Protein AF-A0A442FMI1-F1 (afdb_monomer)

Secondary structure (DSSP, 8-state):
------------TTT-HHHHHHHHHHHHHTT-HHHHHHHHHHHHHHHHT-SSHHHHHHHHHHHHHHHHHHHHHHHH-TTTT--TTSHHHHHHHHTT-S---HHHHHHHHHHSPPP---

Structure (mmCIF, N/CA/C/O backbone):
data_AF-A0A442FMI1-F1
#
_entry.id   AF-A0A442FMI1-F1
#
loop_
_atom_site.group_PDB
_atom_site.id
_atom_site.type_symbol
_atom_site.label_atom_id
_atom_site.label_alt_id
_atom_site.label_comp_id
_atom_site.label_asym_id
_atom_site.label_entity_id
_atom_site.label_seq_id
_atom_site.pdbx_PDB_ins_code
_atom_site.Cartn_x
_atom_site.Cartn_y
_atom_site.Cartn_z
_atom_site.occupancy
_atom_site.B_iso_or_equiv
_atom_site.auth_seq_id
_atom_site.auth_comp_id
_atom_site.auth_asym_id
_atom_site.auth_atom_id
_atom_site.pdbx_PDB_model_num
ATOM 1 N N . MET A 1 1 ? -14.555 -27.032 32.848 1.00 33.28 1 MET A N 1
ATOM 2 C CA . MET A 1 1 ? -13.707 -27.651 31.808 1.00 33.28 1 MET A CA 1
ATOM 3 C C . MET A 1 1 ? -13.656 -26.691 30.633 1.00 33.28 1 MET A C 1
ATOM 5 O O . MET A 1 1 ? -14.703 -26.287 30.153 1.00 33.28 1 MET A O 1
ATOM 9 N N . ASN A 1 2 ? -12.449 -26.236 30.293 1.00 38.62 2 ASN A N 1
ATOM 10 C CA . ASN A 1 2 ? -12.161 -25.236 29.264 1.00 38.62 2 ASN A CA 1
ATOM 11 C C . ASN A 1 2 ? -12.398 -25.833 27.872 1.00 38.62 2 ASN A C 1
ATOM 13 O O . ASN A 1 2 ? -11.581 -26.625 27.411 1.00 38.62 2 ASN A O 1
ATOM 17 N N . ALA A 1 3 ? -13.467 -25.425 27.193 1.00 38.72 3 ALA A N 1
ATOM 18 C CA . ALA A 1 3 ? -13.520 -25.507 25.741 1.00 38.72 3 ALA A CA 1
ATOM 19 C C . ALA A 1 3 ? -12.905 -24.209 25.204 1.00 38.72 3 ALA A C 1
ATOM 21 O O . ALA A 1 3 ? -13.593 -23.208 25.026 1.00 38.72 3 ALA A O 1
ATOM 22 N N . LYS A 1 4 ? -11.577 -24.207 25.027 1.00 42.88 4 LYS A N 1
ATOM 23 C CA . LYS A 1 4 ? -10.916 -23.238 24.151 1.00 42.88 4 LYS A CA 1
ATOM 24 C C . LYS A 1 4 ? -11.397 -23.567 22.742 1.00 42.88 4 LYS A C 1
ATOM 26 O O . LYS A 1 4 ? -10.899 -24.510 22.140 1.00 42.88 4 LYS A O 1
ATOM 31 N N . SER A 1 5 ? -12.430 -22.870 22.289 1.00 44.59 5 SER A N 1
ATOM 32 C CA . SER A 1 5 ? -12.909 -22.974 20.919 1.00 44.59 5 SER A CA 1
ATOM 33 C C . SER A 1 5 ? -11.842 -22.425 19.981 1.00 44.59 5 SER A C 1
ATOM 35 O O . SER A 1 5 ? -11.430 -21.269 20.076 1.00 44.59 5 SER A O 1
ATOM 37 N N . ASP A 1 6 ? -11.394 -23.337 19.136 1.00 41.03 6 ASP A N 1
ATOM 38 C CA . ASP A 1 6 ? -10.457 -23.205 18.044 1.00 41.03 6 ASP A CA 1
ATOM 39 C C . ASP A 1 6 ? -10.757 -22.039 17.089 1.00 41.03 6 ASP A C 1
ATOM 41 O O . ASP A 1 6 ? -11.888 -21.826 16.664 1.00 41.03 6 ASP A O 1
ATOM 45 N N . VAL A 1 7 ? -9.667 -21.365 16.703 1.00 41.56 7 VAL A N 1
ATOM 46 C CA . VAL A 1 7 ? -9.420 -20.770 15.382 1.00 41.56 7 VAL A CA 1
ATOM 47 C C . VAL A 1 7 ? -10.419 -19.698 14.913 1.00 41.56 7 VAL A C 1
ATOM 49 O O . VAL A 1 7 ? -11.338 -19.949 14.139 1.00 41.56 7 VAL A O 1
ATOM 52 N N . HIS A 1 8 ? -10.132 -18.440 15.255 1.00 38.03 8 HIS A N 1
ATOM 53 C CA . HIS A 1 8 ? -10.561 -17.311 14.429 1.00 38.03 8 HIS A CA 1
ATOM 54 C C . HIS A 1 8 ? -9.529 -17.093 13.314 1.00 38.03 8 HIS A C 1
ATOM 56 O O . HIS A 1 8 ? -8.606 -16.293 13.459 1.00 38.03 8 HIS A O 1
ATOM 62 N N . TRP A 1 9 ? -9.672 -17.807 12.192 1.00 39.84 9 TRP A N 1
ATOM 63 C CA . TRP A 1 9 ? -9.211 -17.239 10.922 1.00 39.84 9 TRP A CA 1
ATOM 64 C C . TRP A 1 9 ? -9.994 -15.938 10.727 1.00 39.84 9 TRP A C 1
ATOM 66 O O . TRP A 1 9 ? -11.213 -15.936 10.890 1.00 39.84 9 TRP A O 1
ATOM 76 N N . GLY A 1 10 ? -9.251 -14.845 10.534 1.00 47.28 10 GLY A N 1
ATOM 77 C CA . GLY A 1 10 ? -9.677 -13.466 10.765 1.00 47.28 10 GLY A CA 1
ATOM 78 C C . GLY A 1 10 ? -11.062 -13.117 10.230 1.00 47.28 10 GLY A C 1
ATOM 79 O O . GLY A 1 10 ? -11.485 -13.598 9.180 1.00 47.28 10 GLY A O 1
ATOM 80 N N . ARG A 1 11 ? -11.755 -12.246 10.971 1.00 48.50 11 ARG A N 1
ATOM 81 C CA . ARG A 1 11 ? -12.953 -11.558 10.482 1.00 48.50 11 ARG A CA 1
ATOM 82 C C . ARG A 1 11 ? -12.682 -11.005 9.087 1.00 48.50 11 ARG A C 1
ATOM 84 O O . ARG A 1 11 ? -11.566 -10.571 8.793 1.00 48.50 11 ARG A O 1
ATOM 91 N N . SER A 1 12 ? -13.693 -11.051 8.226 1.00 56.41 12 SER A N 1
ATOM 92 C CA . SER A 1 12 ? -13.532 -10.546 6.870 1.00 56.41 12 SER A CA 1
ATOM 93 C C . SER A 1 12 ? -13.160 -9.050 6.921 1.00 56.41 12 SER A C 1
ATOM 95 O O . SER A 1 12 ? -13.668 -8.321 7.778 1.00 56.41 12 SER A O 1
ATOM 97 N N . PRO A 1 13 ? -12.299 -8.554 6.013 1.00 56.69 13 PRO A N 1
ATOM 98 C CA . PRO A 1 13 ? -12.023 -7.117 5.884 1.00 56.69 13 PRO A CA 1
ATOM 99 C C . PRO A 1 13 ? -13.304 -6.277 5.696 1.00 56.69 13 PRO A C 1
ATOM 101 O O . PRO A 1 13 ? -13.351 -5.082 5.992 1.00 56.69 13 PRO A O 1
ATOM 104 N N . GLU A 1 14 ? -14.376 -6.909 5.221 1.00 60.81 14 GLU A N 1
ATOM 105 C CA . GLU A 1 14 ? -15.690 -6.298 5.035 1.00 60.81 14 GLU A CA 1
ATOM 106 C C . GLU A 1 14 ? -16.360 -5.929 6.370 1.00 60.81 14 GLU A C 1
ATOM 108 O O . GLU A 1 14 ? -17.148 -4.986 6.402 1.00 60.81 14 GLU A O 1
ATOM 113 N N . GLU A 1 15 ? -15.978 -6.574 7.476 1.00 68.50 15 GLU A N 1
ATOM 114 C CA . GLU A 1 15 ? -16.629 -6.435 8.787 1.00 68.50 15 GLU A CA 1
ATOM 115 C C . GLU A 1 15 ? -15.708 -5.903 9.898 1.00 68.50 15 GLU A C 1
ATOM 117 O O . GLU A 1 15 ? -16.197 -5.566 10.977 1.00 68.50 15 GLU A O 1
ATOM 122 N N . ASP A 1 16 ? -14.392 -5.818 9.667 1.00 85.38 16 ASP A N 1
ATOM 123 C CA . ASP A 1 16 ? -13.422 -5.427 10.698 1.00 85.38 16 ASP A CA 1
ATOM 124 C C . ASP A 1 16 ? -12.481 -4.300 10.236 1.00 85.38 16 ASP A C 1
ATOM 126 O O . ASP A 1 16 ? -11.591 -4.479 9.398 1.00 85.38 16 ASP A O 1
ATOM 130 N N . ASP A 1 17 ? -12.681 -3.114 10.815 1.00 88.12 17 ASP A N 1
ATOM 131 C CA . ASP A 1 17 ? -11.908 -1.907 10.511 1.00 88.12 17 ASP A CA 1
ATOM 132 C C . ASP A 1 17 ? -10.428 -2.026 10.906 1.00 88.12 17 ASP A C 1
ATOM 134 O O . ASP A 1 17 ? -9.557 -1.542 10.178 1.00 88.12 17 ASP A O 1
ATOM 138 N N . GLY A 1 18 ? -10.118 -2.732 11.997 1.00 88.00 18 GLY A N 1
ATOM 139 C CA . GLY A 1 18 ? -8.739 -2.977 12.426 1.00 88.00 18 GLY A CA 1
ATOM 140 C C . GLY A 1 18 ? -7.983 -3.894 11.461 1.00 88.00 18 GLY A C 1
ATOM 141 O O . GLY A 1 18 ? -6.797 -3.685 11.189 1.00 88.00 18 GLY A O 1
ATOM 142 N N . THR A 1 19 ? -8.681 -4.871 10.880 1.00 90.19 19 THR A N 1
ATOM 143 C CA . THR A 1 19 ? -8.125 -5.773 9.860 1.00 90.19 19 THR A CA 1
ATOM 144 C C . THR A 1 19 ? -7.811 -5.020 8.568 1.00 90.19 19 THR A C 1
ATOM 146 O O . THR A 1 19 ? -6.719 -5.183 8.016 1.00 90.19 19 THR A O 1
ATOM 149 N N . VAL A 1 20 ? -8.715 -4.147 8.108 1.00 91.50 20 VAL A N 1
ATOM 150 C CA . VAL A 1 20 ? -8.458 -3.304 6.925 1.00 91.50 20 VAL A CA 1
ATOM 151 C C . VAL A 1 20 ? -7.299 -2.345 7.166 1.00 91.50 20 VAL A C 1
ATOM 153 O O . VAL A 1 20 ? -6.401 -2.262 6.326 1.00 91.50 20 VAL A O 1
ATOM 156 N N . LEU A 1 21 ? -7.272 -1.659 8.312 1.00 94.19 21 LEU A N 1
ATOM 157 C CA . LEU A 1 21 ? -6.169 -0.762 8.652 1.00 94.19 21 LEU A CA 1
ATOM 158 C C . LEU A 1 21 ? -4.833 -1.517 8.693 1.00 94.19 21 LEU A C 1
ATOM 160 O O . LEU A 1 21 ? -3.841 -1.041 8.145 1.00 94.19 21 LEU A O 1
A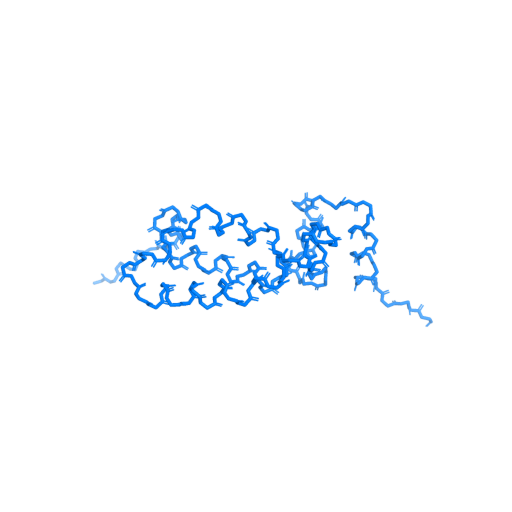TOM 164 N N . SER A 1 22 ? -4.806 -2.721 9.267 1.00 93.81 22 SER A N 1
ATOM 165 C CA . SER A 1 22 ? -3.601 -3.558 9.287 1.00 93.81 22 SER A CA 1
ATOM 166 C C . SER A 1 22 ? -3.129 -3.915 7.875 1.00 93.81 22 SER A C 1
ATOM 168 O O . SER A 1 22 ? -1.939 -3.815 7.580 1.00 93.81 22 SER A O 1
ATOM 170 N N . ALA A 1 23 ? -4.049 -4.267 6.971 1.00 91.88 23 ALA A N 1
ATOM 171 C CA . ALA A 1 23 ? -3.716 -4.541 5.573 1.00 91.88 23 ALA A CA 1
ATOM 172 C C . ALA A 1 23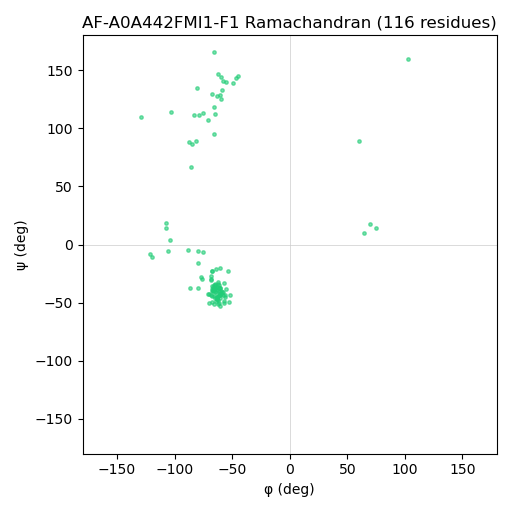 ? -3.154 -3.301 4.851 1.00 91.88 23 ALA A C 1
ATOM 174 O O . ALA A 1 23 ? -2.195 -3.417 4.083 1.00 91.88 23 ALA A O 1
ATOM 175 N N . MET A 1 24 ? -3.702 -2.113 5.127 1.00 95.25 24 MET A N 1
ATOM 176 C CA . MET A 1 24 ? -3.189 -0.844 4.603 1.00 95.25 24 MET A CA 1
ATOM 177 C C . MET A 1 24 ? -1.773 -0.540 5.107 1.00 95.25 24 MET A C 1
ATOM 179 O O . MET A 1 24 ? -0.887 -0.248 4.305 1.00 95.25 24 MET A O 1
ATOM 183 N N . LEU A 1 25 ? -1.529 -0.663 6.413 1.00 95.75 25 LEU A N 1
ATOM 184 C CA . LEU A 1 25 ? -0.198 -0.462 6.998 1.00 95.75 25 LEU A CA 1
ATOM 185 C C . LEU A 1 25 ? 0.820 -1.457 6.421 1.00 95.75 25 LEU A C 1
ATOM 187 O O . LEU A 1 25 ? 1.949 -1.087 6.108 1.00 95.75 25 LEU A O 1
ATOM 191 N N . TYR A 1 26 ? 0.398 -2.698 6.177 1.00 94.81 26 TYR A N 1
ATOM 192 C CA . TYR A 1 26 ? 1.243 -3.704 5.537 1.00 94.81 26 TYR A CA 1
ATOM 193 C C . TYR A 1 26 ? 1.548 -3.391 4.063 1.00 94.81 26 TYR A C 1
ATOM 195 O O . TYR A 1 26 ? 2.604 -3.752 3.539 1.00 94.81 26 TYR A O 1
ATOM 203 N N . ALA A 1 27 ? 0.636 -2.724 3.353 1.00 94.38 27 ALA A N 1
ATOM 204 C CA . ALA A 1 27 ? 0.908 -2.216 2.011 1.00 94.38 27 ALA A CA 1
ATOM 205 C C . ALA A 1 27 ? 1.905 -1.040 2.047 1.00 94.38 27 ALA A C 1
ATOM 207 O O . ALA A 1 27 ? 2.852 -1.034 1.257 1.00 94.38 27 ALA A O 1
ATOM 208 N N . GLU A 1 28 ? 1.752 -0.105 2.997 1.00 96.31 28 GLU A N 1
ATOM 209 C CA . GLU A 1 28 ? 2.698 1.003 3.232 1.00 96.31 28 GLU A CA 1
ATOM 210 C C . GLU A 1 28 ? 4.114 0.470 3.517 1.00 96.31 28 GLU A C 1
ATOM 212 O O . GLU A 1 28 ? 5.084 0.881 2.870 1.00 96.31 28 GLU A O 1
ATOM 217 N N . GLU A 1 29 ? 4.240 -0.506 4.423 1.00 96.12 29 GLU A N 1
ATOM 218 C CA . GLU A 1 29 ? 5.520 -1.113 4.806 1.00 96.12 29 GLU A CA 1
ATOM 219 C C . GLU A 1 29 ? 6.257 -1.716 3.604 1.00 96.12 29 GLU A C 1
ATOM 221 O O . GLU A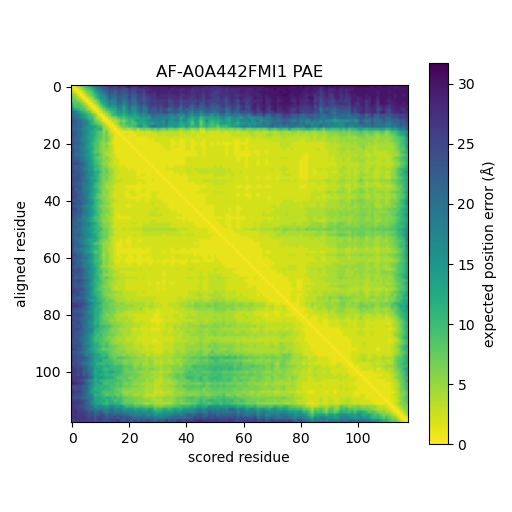 1 29 ? 7.469 -1.531 3.455 1.00 96.12 29 GLU A O 1
ATOM 226 N N . ARG A 1 30 ? 5.532 -2.381 2.703 1.00 94.69 30 ARG A N 1
ATOM 227 C CA . ARG A 1 30 ? 6.088 -3.017 1.497 1.00 94.69 30 ARG A CA 1
ATOM 228 C C . ARG A 1 30 ? 6.354 -2.040 0.352 1.00 94.69 30 ARG A C 1
ATOM 230 O O . ARG A 1 30 ? 6.922 -2.439 -0.667 1.00 94.69 30 ARG A O 1
ATOM 237 N N . GLY A 1 31 ? 5.968 -0.775 0.512 1.00 94.81 31 GLY A N 1
ATOM 238 C CA . GLY A 1 31 ? 6.023 0.232 -0.546 1.00 94.81 31 GLY A CA 1
ATOM 239 C C . GLY A 1 31 ? 5.015 -0.012 -1.671 1.00 94.81 31 GLY A C 1
ATOM 240 O O . GLY A 1 31 ? 5.174 0.540 -2.755 1.00 94.81 31 GLY A O 1
ATOM 241 N N . ASP A 1 32 ? 3.986 -0.831 -1.441 1.00 93.19 32 ASP A N 1
ATOM 242 C CA . ASP A 1 32 ? 2.955 -1.123 -2.439 1.00 93.19 32 ASP A CA 1
ATOM 243 C C . ASP A 1 32 ? 1.850 -0.058 -2.388 1.00 93.19 32 ASP A C 1
ATOM 245 O O . ASP A 1 32 ? 0.708 -0.300 -1.982 1.00 93.19 32 ASP A O 1
ATOM 249 N N . TYR A 1 33 ? 2.219 1.166 -2.770 1.00 94.56 33 TYR A N 1
ATOM 250 C CA . TYR A 1 33 ? 1.322 2.320 -2.730 1.00 94.56 33 TYR A CA 1
ATOM 251 C C . TYR A 1 33 ? 0.177 2.211 -3.742 1.00 94.56 33 TYR A C 1
ATOM 253 O O . TYR A 1 33 ? -0.905 2.749 -3.498 1.00 94.56 33 TYR A O 1
ATOM 261 N N . SER A 1 34 ? 0.349 1.420 -4.804 1.00 89.31 34 SER A N 1
ATOM 262 C CA . SER A 1 34 ? -0.740 1.069 -5.712 1.00 89.31 34 SER A CA 1
ATOM 263 C C . SER A 1 34 ? -1.837 0.276 -5.002 1.00 89.31 34 SER A C 1
ATOM 265 O O . SER A 1 34 ? -3.016 0.563 -5.216 1.00 89.31 34 SER A O 1
ATOM 267 N N . VAL A 1 35 ? -1.476 -0.724 -4.192 1.00 91.12 35 VAL A N 1
ATOM 268 C CA . VAL A 1 35 ? -2.450 -1.503 -3.412 1.00 91.12 35 VAL A CA 1
ATOM 269 C C . VAL A 1 35 ? -3.027 -0.663 -2.276 1.00 91.12 35 VAL A C 1
ATOM 271 O O . VAL A 1 35 ? -4.243 -0.662 -2.084 1.00 91.12 35 VAL A O 1
ATOM 274 N N . LEU A 1 36 ? -2.191 0.113 -1.576 1.00 95.88 36 LEU A N 1
ATOM 275 C CA . LEU A 1 36 ? -2.651 1.017 -0.518 1.00 95.88 36 LEU A CA 1
ATOM 276 C C . LEU A 1 36 ? -3.709 2.003 -1.031 1.00 95.88 36 LEU A C 1
ATOM 278 O O . LEU A 1 36 ? -4.744 2.185 -0.394 1.00 95.88 36 LEU A O 1
ATOM 282 N N . LYS A 1 37 ? -3.484 2.602 -2.206 1.00 95.00 37 LYS A N 1
ATOM 283 C CA . LYS A 1 37 ? -4.439 3.524 -2.831 1.00 95.00 37 LYS A CA 1
ATOM 284 C C . LYS A 1 37 ? -5.781 2.852 -3.134 1.00 95.00 37 LYS A C 1
ATOM 286 O O . LYS A 1 37 ? -6.817 3.486 -2.953 1.00 95.00 37 LYS A O 1
ATOM 291 N N . GLY A 1 38 ? -5.766 1.585 -3.558 1.00 92.62 38 GLY A N 1
ATOM 292 C CA . GLY A 1 38 ? -6.978 0.781 -3.746 1.00 92.62 38 GLY A CA 1
ATOM 293 C C . GLY A 1 38 ? -7.753 0.622 -2.439 1.00 92.62 38 GLY A C 1
ATOM 294 O O . GLY A 1 38 ? -8.903 1.041 -2.355 1.00 92.62 38 GLY A O 1
ATOM 295 N N . PHE A 1 39 ? -7.084 0.157 -1.380 1.00 94.56 39 PHE A N 1
ATOM 296 C CA . PHE A 1 39 ? -7.708 0.047 -0.059 1.00 94.56 39 PHE A CA 1
ATOM 297 C C . PHE A 1 39 ? -8.276 1.384 0.438 1.00 94.56 39 PHE A C 1
ATOM 299 O O . PHE A 1 39 ? -9.377 1.417 0.986 1.00 94.56 39 PHE A O 1
ATOM 306 N N . MET A 1 40 ? -7.548 2.493 0.269 1.00 95.75 40 MET A N 1
ATOM 307 C CA . MET A 1 40 ? -8.022 3.817 0.692 1.00 95.75 40 MET A CA 1
ATOM 308 C C . MET A 1 40 ? -9.252 4.273 -0.096 1.00 95.75 40 MET A C 1
ATOM 310 O O . MET A 1 40 ? -10.155 4.879 0.478 1.00 95.75 40 MET A O 1
ATOM 314 N N . SER A 1 41 ? -9.311 3.962 -1.392 1.00 95.38 41 SER A N 1
ATOM 315 C CA . SER A 1 41 ? -10.487 4.227 -2.224 1.00 95.38 41 SER A CA 1
ATOM 316 C C . SER A 1 41 ? -11.701 3.433 -1.743 1.00 95.38 41 SER A C 1
ATOM 318 O O . SER A 1 41 ? -12.786 3.995 -1.604 1.00 95.38 41 SER A O 1
ATOM 320 N N . ASP A 1 42 ? -11.508 2.149 -1.446 1.00 94.19 42 ASP A N 1
ATOM 321 C CA . ASP A 1 42 ? -12.607 1.229 -1.148 1.00 94.19 42 ASP A CA 1
ATOM 322 C C . ASP A 1 42 ? -13.127 1.380 0.291 1.00 94.19 42 ASP A C 1
ATOM 324 O O . ASP A 1 42 ? -14.333 1.322 0.534 1.00 94.19 42 ASP A O 1
ATOM 328 N N . PHE A 1 43 ? -12.233 1.625 1.255 1.00 94.75 43 PHE A N 1
ATOM 329 C CA . PHE A 1 43 ? -12.563 1.599 2.686 1.00 94.75 43 PHE A CA 1
ATOM 330 C C . PHE A 1 43 ? -12.292 2.912 3.423 1.00 94.75 43 PHE A C 1
ATOM 332 O O . PHE A 1 43 ? -12.707 3.064 4.572 1.00 94.75 43 PHE A O 1
ATOM 339 N N . GLY A 1 44 ? -11.639 3.896 2.801 1.00 94.19 44 GLY A N 1
ATOM 340 C CA . GLY A 1 44 ? -11.177 5.097 3.503 1.00 94.19 44 GLY A CA 1
ATOM 341 C C . GLY A 1 44 ? -12.295 5.932 4.128 1.00 94.19 44 GLY A C 1
ATOM 342 O O . GLY A 1 44 ? -12.147 6.472 5.224 1.00 94.19 44 GLY A O 1
ATOM 343 N N . SER A 1 45 ? -13.463 6.004 3.478 1.00 95.19 45 SER A N 1
ATOM 344 C CA . SER A 1 45 ? -14.637 6.666 4.070 1.00 95.19 45 SER A CA 1
ATOM 345 C C . SER A 1 45 ? -15.158 5.940 5.313 1.00 95.19 45 SER A C 1
ATOM 347 O O . SER A 1 45 ? -15.639 6.595 6.237 1.00 95.19 45 SER A O 1
ATOM 349 N N . ARG A 1 46 ? -15.069 4.605 5.342 1.00 94.25 46 ARG A N 1
ATOM 350 C CA . ARG A 1 46 ? -15.481 3.785 6.486 1.00 94.25 46 ARG A CA 1
ATOM 351 C C . ARG A 1 46 ? -14.521 3.997 7.653 1.00 94.25 46 ARG A C 1
ATOM 353 O O . ARG A 1 46 ? -14.966 4.379 8.727 1.00 94.25 46 ARG A O 1
ATOM 360 N N . LEU A 1 47 ? -13.214 3.888 7.406 1.00 94.56 47 LEU A N 1
ATOM 361 C CA . LEU A 1 47 ? -12.186 4.033 8.442 1.00 94.56 47 LEU A CA 1
ATOM 362 C C . LEU A 1 47 ? -12.144 5.434 9.065 1.00 94.56 47 LEU A C 1
ATOM 364 O O . LEU A 1 47 ? -12.009 5.545 10.281 1.00 94.56 47 LEU A O 1
ATOM 368 N N . ARG A 1 48 ? -12.350 6.503 8.279 1.00 95.94 48 ARG A N 1
ATOM 369 C CA . ARG A 1 48 ? -12.482 7.873 8.824 1.00 95.94 48 ARG A CA 1
ATOM 370 C C . ARG A 1 48 ? -13.605 8.019 9.845 1.00 95.94 48 ARG A C 1
ATOM 372 O O . ARG A 1 48 ? -13.494 8.839 10.749 1.00 95.94 48 ARG A O 1
ATOM 379 N N . ASN A 1 49 ? -14.682 7.260 9.669 1.00 94.56 49 ASN A N 1
ATOM 380 C CA . ASN A 1 49 ? -15.874 7.312 10.511 1.00 94.56 49 ASN A CA 1
ATOM 381 C C . ASN A 1 49 ? -15.993 6.080 11.424 1.00 94.56 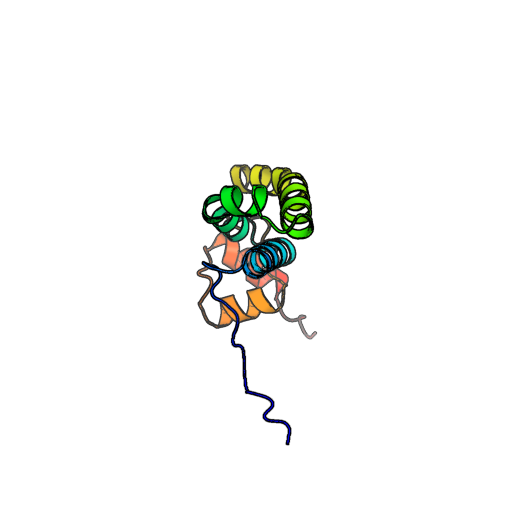49 ASN A C 1
ATOM 383 O O . ASN A 1 49 ? -17.085 5.792 11.917 1.00 94.56 49 ASN A O 1
ATOM 387 N N . SER A 1 50 ? -14.893 5.349 11.633 1.00 92.31 50 SER A N 1
ATOM 388 C CA . SER A 1 50 ? -14.852 4.188 12.521 1.00 92.31 50 SER A CA 1
ATOM 389 C C . SER A 1 50 ? -15.331 4.565 13.927 1.00 92.31 50 SER A C 1
ATOM 391 O O . SER A 1 50 ? -15.000 5.631 14.455 1.00 92.31 50 SER A O 1
ATOM 393 N N . GLN A 1 51 ? -16.105 3.674 14.555 1.00 92.44 51 GLN A N 1
ATOM 394 C CA . GLN A 1 51 ? -16.496 3.826 15.963 1.00 92.44 51 GLN A CA 1
ATOM 395 C C . GLN A 1 51 ? -15.297 3.663 16.903 1.00 92.44 51 GLN A C 1
ATOM 397 O O . GLN A 1 51 ? -15.276 4.235 17.996 1.00 92.44 51 GLN A O 1
ATOM 402 N N . ASP A 1 52 ? -14.291 2.909 16.461 1.00 91.31 52 ASP A N 1
ATOM 403 C CA . ASP A 1 52 ? -12.995 2.844 17.109 1.00 91.31 52 ASP A CA 1
ATOM 404 C C . ASP A 1 52 ? -12.166 4.080 16.730 1.00 91.31 52 ASP A C 1
ATOM 406 O O . ASP A 1 52 ? -11.747 4.257 15.578 1.00 91.31 52 ASP A O 1
ATOM 410 N N . LYS A 1 53 ? -11.939 4.944 17.726 1.00 92.50 53 LYS A N 1
ATOM 411 C CA . LYS A 1 53 ? -11.202 6.203 17.572 1.00 92.50 53 LYS A CA 1
ATOM 412 C C . LYS A 1 53 ? -9.719 5.993 17.290 1.00 92.50 53 LYS A C 1
ATOM 414 O O . LYS A 1 53 ? -9.119 6.852 16.640 1.00 92.50 53 LYS A O 1
ATOM 419 N N . GLU A 1 54 ? -9.125 4.903 17.770 1.00 92.75 54 GLU A N 1
ATOM 420 C CA . GLU A 1 54 ? -7.714 4.603 17.510 1.00 92.75 54 GLU A CA 1
ATOM 421 C C . GLU A 1 54 ? -7.529 4.273 16.030 1.00 92.75 54 GLU A C 1
ATOM 423 O O . GLU A 1 54 ? -6.642 4.827 15.379 1.00 92.75 54 GLU A O 1
ATOM 428 N N . VAL A 1 55 ? -8.446 3.480 15.469 1.00 93.44 55 VAL A N 1
ATOM 429 C CA . VAL A 1 55 ? -8.457 3.154 14.037 1.00 93.44 55 VAL A CA 1
ATOM 430 C C . VAL A 1 55 ? -8.644 4.403 13.177 1.00 93.44 55 VAL A C 1
ATOM 432 O O . VAL A 1 55 ? -7.874 4.618 12.239 1.00 93.44 55 VAL A O 1
ATOM 435 N N . ALA A 1 56 ? -9.619 5.259 13.503 1.00 94.12 56 ALA A N 1
ATOM 436 C CA . ALA A 1 56 ? -9.854 6.491 12.746 1.00 94.12 56 ALA A CA 1
ATOM 437 C C . ALA A 1 56 ? -8.636 7.434 12.778 1.00 94.12 56 ALA A C 1
ATOM 439 O O . ALA A 1 56 ? -8.272 8.020 11.755 1.00 94.12 56 ALA A O 1
ATOM 440 N N . THR A 1 57 ? -7.976 7.543 13.936 1.00 96.56 57 THR A N 1
ATOM 441 C CA . THR A 1 57 ? -6.768 8.366 14.108 1.00 96.56 57 THR A CA 1
ATOM 442 C C . THR A 1 57 ? -5.607 7.813 13.287 1.00 96.56 57 THR A C 1
ATOM 444 O O . THR A 1 57 ? -5.021 8.540 12.485 1.00 96.56 57 THR A O 1
ATOM 447 N N . ALA A 1 58 ? -5.314 6.518 13.422 1.00 95.88 58 ALA A N 1
ATOM 448 C CA . ALA A 1 58 ? -4.230 5.865 12.697 1.00 95.88 58 ALA A CA 1
ATOM 449 C C . ALA A 1 58 ? -4.438 5.910 11.174 1.00 95.88 58 ALA A C 1
ATOM 451 O O . ALA A 1 58 ? -3.480 6.122 10.427 1.00 95.88 58 ALA A O 1
ATOM 452 N N . TYR A 1 59 ? -5.685 5.774 10.707 1.00 97.69 59 TYR A N 1
ATOM 453 C CA . TYR A 1 59 ? -6.019 5.966 9.298 1.00 97.69 59 TYR A CA 1
ATOM 454 C C . TYR A 1 59 ? -5.741 7.405 8.839 1.00 97.69 59 TYR A C 1
ATOM 456 O O . TYR A 1 59 ? -5.085 7.601 7.818 1.00 97.69 59 TYR A O 1
ATOM 464 N N . GLY A 1 60 ? -6.169 8.416 9.603 1.00 97.50 60 GLY A N 1
ATOM 465 C CA . GLY A 1 60 ? -5.906 9.820 9.269 1.00 97.50 60 GLY A CA 1
ATOM 466 C C . GLY A 1 60 ? -4.411 10.147 9.172 1.00 97.50 60 GLY A C 1
ATOM 467 O O . GLY A 1 60 ? -3.981 10.833 8.245 1.00 97.50 60 GLY A O 1
ATOM 468 N N . GLU A 1 61 ? -3.592 9.611 10.079 1.00 97.62 61 GLU A N 1
ATOM 469 C CA . GLU A 1 61 ? -2.134 9.759 10.002 1.00 97.62 61 GLU A CA 1
ATOM 470 C C . GLU A 1 61 ? -1.541 9.066 8.771 1.00 97.62 61 GLU A C 1
ATOM 472 O O . GLU A 1 61 ? -0.648 9.616 8.120 1.00 97.62 61 GLU A O 1
ATOM 477 N N . LEU A 1 62 ? -2.040 7.873 8.438 1.00 97.50 62 LEU A N 1
ATOM 478 C CA . LEU A 1 62 ? -1.627 7.135 7.251 1.00 97.50 62 LEU A CA 1
ATOM 479 C C . LEU A 1 62 ? -1.922 7.926 5.968 1.00 97.50 62 LEU A C 1
ATOM 481 O O . LEU A 1 62 ? -1.037 8.024 5.120 1.00 97.50 62 LEU A O 1
ATOM 485 N N . GLU A 1 63 ? -3.098 8.557 5.851 1.00 97.31 63 GLU A N 1
ATOM 486 C CA . GLU A 1 63 ? -3.435 9.411 4.698 1.00 97.31 63 GLU A CA 1
ATOM 487 C C . GLU A 1 63 ? -2.435 10.558 4.512 1.00 97.31 63 GLU A C 1
ATOM 489 O O . GLU A 1 63 ? -1.994 10.838 3.394 1.00 97.31 63 GLU A O 1
ATOM 494 N N . VAL A 1 64 ? -2.044 11.210 5.610 1.00 97.19 64 VAL A N 1
ATOM 495 C CA . VAL A 1 64 ? -1.078 12.316 5.571 1.00 97.19 64 VAL A CA 1
ATOM 496 C C . VAL A 1 64 ? 0.301 11.825 5.132 1.00 97.19 64 VAL A C 1
ATOM 498 O O . VAL A 1 64 ? 0.945 12.466 4.295 1.00 97.19 64 VAL A O 1
ATOM 501 N N . ARG A 1 65 ? 0.770 10.692 5.669 1.00 95.75 65 ARG A N 1
ATOM 502 C CA . ARG A 1 65 ? 2.091 10.142 5.320 1.00 95.75 65 ARG A CA 1
ATOM 503 C C . ARG A 1 65 ? 2.153 9.645 3.877 1.00 95.75 65 ARG A C 1
ATOM 505 O O . ARG A 1 65 ? 3.157 9.881 3.203 1.00 95.75 65 ARG A O 1
ATOM 512 N N . SER A 1 66 ? 1.097 8.996 3.388 1.00 96.50 66 SER A N 1
ATOM 513 C CA . SER A 1 66 ? 1.086 8.373 2.062 1.00 96.50 66 SER A CA 1
ATOM 514 C C . SER A 1 66 ? 0.851 9.360 0.914 1.00 96.50 66 SER A C 1
ATOM 516 O O . SER A 1 66 ? 1.146 9.026 -0.235 1.00 96.50 66 SER A O 1
ATOM 518 N N . ALA A 1 67 ? 0.370 10.578 1.191 1.00 95.50 67 ALA A N 1
ATOM 519 C CA . ALA A 1 67 ? 0.037 11.576 0.171 1.00 95.50 67 ALA A CA 1
ATOM 520 C C . ALA A 1 67 ? 1.191 11.849 -0.813 1.00 95.50 67 ALA A C 1
ATOM 522 O O . ALA A 1 67 ? 1.014 11.747 -2.029 1.00 95.50 67 ALA A O 1
ATOM 523 N N . LYS A 1 68 ? 2.403 12.104 -0.299 1.00 94.88 68 LYS A N 1
ATOM 524 C CA . LYS A 1 68 ? 3.589 12.355 -1.142 1.00 94.88 68 LYS A CA 1
ATOM 525 C C . LYS A 1 68 ? 3.985 11.138 -1.977 1.00 94.88 68 LYS A C 1
ATOM 527 O O . LYS A 1 68 ? 4.454 11.289 -3.103 1.00 94.88 68 LYS A O 1
ATOM 532 N N . SER A 1 69 ? 3.790 9.935 -1.443 1.00 95.62 69 SER A N 1
ATOM 533 C CA . SER A 1 69 ? 4.069 8.691 -2.161 1.00 95.62 69 SER A CA 1
ATOM 534 C C . SER A 1 69 ? 3.108 8.499 -3.335 1.00 95.62 69 SER A C 1
ATOM 536 O O . SER A 1 69 ? 3.534 8.100 -4.416 1.00 95.62 69 SER A O 1
ATOM 538 N N . PHE A 1 70 ? 1.831 8.857 -3.172 1.00 95.12 70 PHE A N 1
ATOM 539 C CA . PHE A 1 70 ? 0.862 8.815 -4.269 1.00 95.12 70 PHE A CA 1
ATOM 540 C C . PHE A 1 70 ? 1.165 9.835 -5.368 1.00 95.12 70 PHE A C 1
ATOM 542 O O . PHE A 1 70 ? 1.035 9.509 -6.548 1.00 95.12 70 PHE A O 1
ATOM 549 N N . GLU A 1 71 ? 1.586 11.049 -5.006 1.00 94.81 71 GLU A N 1
ATOM 550 C CA . GLU A 1 71 ? 2.049 12.051 -5.976 1.00 94.81 71 GLU A CA 1
ATOM 551 C C . GLU A 1 71 ? 3.267 11.549 -6.759 1.00 94.81 71 GLU A C 1
ATOM 553 O O . GLU A 1 71 ? 3.342 11.709 -7.981 1.00 94.81 71 GLU A O 1
ATOM 558 N N . TYR A 1 72 ? 4.205 10.897 -6.067 1.00 94.62 72 TYR A N 1
ATOM 559 C CA . TYR A 1 72 ? 5.378 10.306 -6.695 1.00 94.62 72 TYR A CA 1
ATOM 560 C C . TYR A 1 72 ? 4.992 9.204 -7.689 1.00 94.62 72 TYR A C 1
ATOM 562 O O . TYR A 1 72 ? 5.404 9.270 -8.847 1.00 94.62 72 TYR A O 1
ATOM 570 N N . GLU A 1 73 ? 4.161 8.235 -7.290 1.00 92.44 73 GLU A N 1
ATOM 571 C CA . GLU A 1 73 ? 3.715 7.170 -8.202 1.00 92.44 73 GLU A CA 1
ATOM 572 C C . GLU A 1 73 ? 2.908 7.712 -9.388 1.00 92.44 73 GLU A C 1
ATOM 574 O O . GLU A 1 73 ? 3.039 7.208 -10.502 1.00 92.44 73 GLU A O 1
ATOM 579 N N . ALA A 1 74 ? 2.119 8.774 -9.201 1.00 91.00 74 ALA A N 1
ATOM 580 C CA . ALA A 1 74 ? 1.401 9.411 -10.306 1.00 91.00 74 ALA A CA 1
ATOM 581 C C . ALA A 1 74 ? 2.354 9.992 -11.368 1.00 91.00 74 ALA A C 1
ATOM 583 O O . ALA A 1 74 ? 2.024 9.995 -12.553 1.00 91.00 74 ALA A O 1
ATOM 584 N N . LYS A 1 75 ? 3.537 10.462 -10.955 1.00 93.50 75 LYS A N 1
ATOM 585 C CA . LYS A 1 75 ? 4.557 11.029 -11.847 1.00 93.50 75 LYS A CA 1
ATOM 586 C C . LYS A 1 75 ? 5.497 9.977 -12.442 1.00 93.50 75 LYS A C 1
ATOM 588 O O . LYS A 1 75 ? 5.924 10.125 -13.584 1.00 93.50 75 LYS A O 1
ATOM 593 N N . HIS A 1 76 ? 5.859 8.966 -11.659 1.00 88.56 76 HIS A N 1
ATOM 594 C CA . HIS A 1 76 ? 6.916 8.005 -11.992 1.00 88.56 76 HIS A CA 1
ATOM 595 C C . HIS A 1 76 ? 6.395 6.627 -12.407 1.00 88.56 76 HIS A C 1
ATOM 597 O O . HIS A 1 76 ? 7.181 5.789 -12.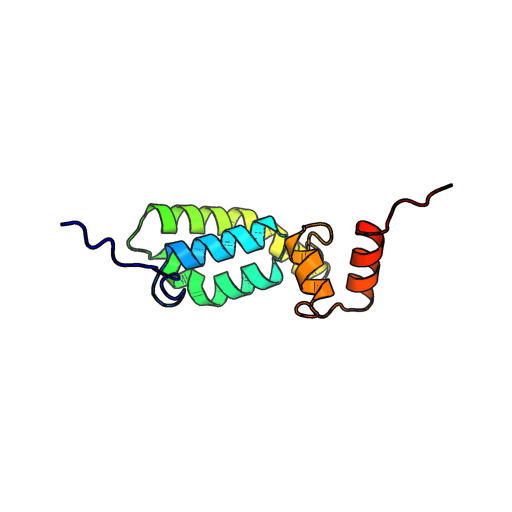837 1.00 88.56 76 HIS A O 1
ATOM 603 N N . GLY A 1 77 ? 5.085 6.406 -12.318 1.00 85.75 77 GLY A N 1
ATOM 604 C CA . GLY A 1 77 ? 4.444 5.148 -12.661 1.00 85.75 77 GLY A CA 1
ATOM 605 C C . GLY A 1 77 ? 4.069 4.317 -11.437 1.00 85.75 77 GLY A C 1
ATOM 606 O O . GLY A 1 77 ? 4.586 4.483 -10.326 1.00 85.75 77 GLY A O 1
ATOM 607 N N . ARG A 1 78 ? 3.131 3.400 -11.674 1.00 84.19 78 ARG A N 1
ATOM 608 C CA . ARG A 1 78 ? 2.657 2.412 -10.703 1.00 84.19 78 ARG A CA 1
ATOM 609 C C . ARG A 1 78 ? 3.828 1.551 -10.217 1.00 84.19 78 ARG A C 1
ATOM 611 O O . ARG A 1 78 ? 4.658 1.173 -11.032 1.00 84.19 78 ARG A O 1
ATOM 618 N N . HIS A 1 79 ? 3.865 1.223 -8.924 1.00 85.94 79 HIS A N 1
ATOM 619 C CA . HIS A 1 79 ? 4.915 0.406 -8.296 1.00 85.94 79 HIS A CA 1
ATOM 620 C C . HIS A 1 79 ? 6.318 1.034 -8.30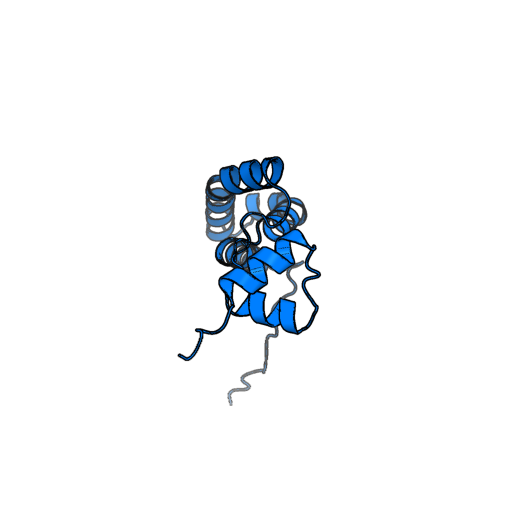6 1.00 85.94 79 HIS A C 1
ATOM 622 O O . HIS A 1 79 ? 7.280 0.393 -7.884 1.00 85.94 79 HIS A O 1
ATOM 628 N N . SER A 1 80 ? 6.451 2.312 -8.679 1.00 87.62 80 SER A N 1
ATOM 629 C CA . SER A 1 80 ? 7.737 3.028 -8.642 1.00 87.62 80 SER A CA 1
ATOM 630 C C . SER A 1 80 ? 8.345 3.124 -7.234 1.00 87.62 80 SER A C 1
ATOM 632 O O . SER A 1 80 ? 9.556 3.305 -7.101 1.00 87.62 80 SER A O 1
ATOM 634 N N . LEU A 1 81 ? 7.533 2.953 -6.183 1.00 93.00 81 LEU A N 1
ATOM 635 C CA . LEU A 1 81 ? 7.974 2.905 -4.783 1.00 93.00 81 LEU A CA 1
ATOM 636 C C . LEU A 1 81 ? 7.999 1.493 -4.175 1.00 93.00 81 LEU A C 1
ATOM 638 O O . LEU A 1 81 ? 8.314 1.345 -2.990 1.00 93.00 81 LEU A O 1
ATOM 642 N N . MET A 1 82 ? 7.712 0.459 -4.969 1.00 93.00 82 MET A N 1
ATOM 643 C CA . MET A 1 82 ? 7.686 -0.926 -4.506 1.00 93.00 82 MET A CA 1
ATOM 644 C C . MET A 1 82 ? 9.057 -1.343 -3.968 1.00 93.00 82 MET A C 1
ATOM 646 O O . MET A 1 82 ? 10.092 -1.199 -4.629 1.00 93.00 82 MET A O 1
ATOM 650 N N . LYS A 1 83 ? 9.084 -1.903 -2.755 1.00 94.50 83 LYS A N 1
ATOM 651 C CA . LYS A 1 83 ? 10.312 -2.461 -2.178 1.00 94.50 83 LYS A CA 1
ATOM 652 C C . LYS A 1 83 ? 10.524 -3.859 -2.743 1.00 94.50 83 LYS A C 1
ATOM 654 O O . LYS A 1 83 ? 10.026 -4.845 -2.199 1.00 94.50 83 LYS A O 1
ATOM 659 N N . TRP A 1 84 ? 11.218 -3.940 -3.874 1.00 92.31 84 TRP A N 1
ATOM 660 C CA . TRP A 1 84 ? 11.436 -5.205 -4.583 1.00 92.31 84 TRP A CA 1
ATOM 661 C C . TRP A 1 84 ? 12.262 -6.237 -3.810 1.00 92.31 84 TRP A C 1
ATOM 663 O O . TRP A 1 84 ? 12.181 -7.422 -4.107 1.00 92.31 84 TRP A O 1
ATOM 673 N N . ASP A 1 85 ? 13.032 -5.793 -2.827 1.00 92.25 85 ASP A N 1
ATOM 674 C CA . ASP A 1 85 ? 13.841 -6.592 -1.906 1.00 92.25 85 ASP A CA 1
ATOM 675 C C . ASP A 1 85 ? 13.077 -7.034 -0.643 1.00 92.25 85 ASP A C 1
ATOM 677 O O . ASP A 1 85 ? 13.595 -7.801 0.166 1.00 92.25 85 ASP A O 1
ATOM 681 N N . HIS A 1 86 ? 11.826 -6.593 -0.462 1.00 94.31 86 HIS A N 1
ATOM 682 C CA . HIS A 1 86 ? 11.014 -7.027 0.671 1.00 94.31 86 HIS A CA 1
ATOM 683 C C . HIS A 1 86 ? 10.672 -8.528 0.552 1.00 94.31 86 HIS A C 1
ATOM 685 O O . HIS A 1 86 ? 10.109 -8.922 -0.477 1.00 94.31 86 HIS A O 1
ATOM 691 N N . PRO A 1 87 ? 10.892 -9.365 1.591 1.00 92.75 87 PRO A N 1
ATOM 692 C CA . PRO A 1 87 ? 10.756 -10.824 1.494 1.00 92.75 87 PRO A CA 1
ATOM 693 C C . PRO A 1 87 ? 9.417 -11.297 0.915 1.00 92.75 87 PRO A C 1
ATOM 695 O O . PRO A 1 87 ? 9.378 -12.146 0.032 1.00 92.75 87 PRO A O 1
ATOM 698 N N . VAL A 1 88 ? 8.307 -10.697 1.350 1.00 91.56 88 VAL A N 1
ATOM 699 C CA . VAL A 1 88 ? 6.971 -11.052 0.841 1.00 91.56 88 VAL A CA 1
ATOM 700 C C . VAL A 1 88 ? 6.784 -10.690 -0.633 1.00 91.56 88 VAL A C 1
ATOM 702 O O . VAL A 1 88 ? 6.207 -11.476 -1.376 1.00 91.56 88 VAL A O 1
ATOM 705 N N . ASN A 1 89 ? 7.297 -9.541 -1.083 1.00 93.06 89 ASN A N 1
ATOM 706 C CA . ASN A 1 89 ? 7.193 -9.153 -2.490 1.00 93.06 89 ASN A CA 1
ATOM 707 C C . ASN A 1 89 ? 8.020 -10.103 -3.365 1.00 93.06 89 ASN A C 1
ATOM 709 O O . ASN A 1 89 ? 7.553 -10.518 -4.423 1.00 93.06 89 ASN A O 1
ATOM 713 N N . VAL A 1 90 ? 9.204 -10.508 -2.890 1.00 93.19 90 VAL A N 1
ATOM 714 C CA . VAL A 1 90 ? 10.039 -11.528 -3.539 1.00 93.19 90 VAL A CA 1
ATOM 715 C C . VAL A 1 90 ? 9.283 -12.841 -3.698 1.00 93.19 90 VAL A C 1
ATOM 717 O O . VAL A 1 90 ? 9.217 -13.376 -4.806 1.00 93.19 90 VAL A O 1
ATOM 720 N N . GLU A 1 91 ? 8.673 -13.346 -2.628 1.00 93.31 91 GLU A N 1
ATOM 721 C CA . GLU A 1 91 ? 7.903 -14.590 -2.688 1.00 93.31 91 GLU A CA 1
ATOM 722 C C . GLU A 1 91 ? 6.675 -14.468 -3.600 1.00 93.31 91 GLU A C 1
ATOM 724 O O . GLU A 1 91 ? 6.418 -15.356 -4.409 1.00 93.31 91 GLU A O 1
ATOM 729 N N . TRP A 1 92 ? 5.951 -13.349 -3.568 1.00 91.44 92 TRP A N 1
ATOM 730 C CA . TRP A 1 92 ? 4.794 -13.142 -4.447 1.00 91.44 92 TRP A CA 1
ATOM 731 C C . TRP A 1 92 ? 5.175 -13.045 -5.925 1.00 91.44 92 TRP A C 1
ATOM 733 O O . TRP A 1 92 ? 4.443 -13.553 -6.776 1.00 91.44 92 TRP A O 1
ATOM 743 N N . VAL A 1 93 ? 6.320 -12.437 -6.244 1.00 90.81 93 VAL A N 1
ATOM 744 C CA . VAL A 1 93 ? 6.866 -12.440 -7.607 1.00 90.81 93 VAL A CA 1
ATOM 745 C C . VAL A 1 93 ? 7.245 -13.860 -8.029 1.00 90.81 93 VAL A C 1
ATOM 747 O O . VAL A 1 93 ? 6.862 -14.284 -9.119 1.00 90.81 93 VAL A O 1
ATOM 750 N N . LYS A 1 94 ? 7.938 -14.627 -7.172 1.00 90.69 94 LYS A N 1
ATOM 751 C CA . LYS A 1 94 ? 8.304 -16.030 -7.457 1.00 90.69 94 LYS A CA 1
ATOM 752 C C . LYS A 1 94 ? 7.081 -16.919 -7.689 1.00 90.69 94 LYS A C 1
ATOM 754 O O . LYS A 1 94 ? 7.101 -17.755 -8.587 1.00 90.69 94 LYS A O 1
ATOM 759 N N . LEU A 1 95 ? 6.020 -16.718 -6.908 1.00 92.62 95 LEU A N 1
ATOM 760 C CA . LEU A 1 95 ? 4.740 -17.421 -7.050 1.00 92.62 95 LEU A CA 1
ATOM 761 C C . LEU A 1 95 ? 3.901 -16.916 -8.240 1.00 92.62 95 LEU A C 1
ATOM 763 O O . LEU A 1 95 ? 2.860 -17.495 -8.539 1.00 92.62 95 LEU A O 1
ATOM 767 N N . GLY A 1 96 ? 4.324 -15.844 -8.919 1.00 89.06 96 GLY A N 1
ATOM 768 C CA . GLY A 1 96 ? 3.619 -15.268 -10.068 1.00 89.06 96 GLY A CA 1
ATOM 769 C C . GLY A 1 96 ? 2.361 -14.466 -9.715 1.00 89.06 96 GLY A C 1
ATOM 770 O O . GLY A 1 96 ? 1.561 -14.168 -10.604 1.00 89.06 96 GLY A O 1
ATOM 771 N N . LEU A 1 97 ? 2.177 -14.106 -8.441 1.00 86.38 97 LEU A N 1
ATOM 772 C CA . LEU A 1 97 ? 1.035 -13.320 -7.957 1.00 86.38 97 LEU A CA 1
ATOM 773 C C . LEU A 1 97 ? 1.175 -11.828 -8.283 1.00 86.38 97 LEU A C 1
ATOM 775 O O . LEU A 1 97 ? 0.174 -11.144 -8.485 1.00 86.38 97 LEU A O 1
ATOM 779 N N . ILE A 1 98 ? 2.412 -11.335 -8.391 1.00 84.56 98 ILE A N 1
ATOM 780 C CA . ILE A 1 98 ? 2.710 -10.006 -8.933 1.00 84.56 98 ILE A CA 1
ATOM 781 C C . ILE A 1 98 ? 3.246 -10.185 -10.353 1.00 84.56 98 ILE A C 1
ATOM 783 O O . ILE A 1 98 ? 4.328 -10.735 -10.565 1.00 84.56 98 ILE A O 1
ATOM 787 N N . LYS A 1 99 ? 2.492 -9.699 -11.342 1.00 84.50 99 LYS A N 1
ATOM 788 C CA . LYS A 1 99 ? 2.940 -9.664 -12.738 1.00 84.50 99 LYS A CA 1
ATOM 789 C C . LYS A 1 99 ? 3.792 -8.422 -12.964 1.00 84.50 99 LYS A C 1
ATOM 791 O O . LYS A 1 99 ? 3.275 -7.312 -12.943 1.00 84.50 99 LYS A O 1
ATOM 796 N N . LEU A 1 100 ? 5.085 -8.630 -13.192 1.00 86.75 100 LEU A N 1
ATOM 797 C CA . LEU A 1 100 ? 6.032 -7.547 -13.444 1.00 86.75 100 LEU A CA 1
ATOM 798 C C . LEU A 1 100 ? 5.957 -7.071 -14.893 1.00 86.75 100 LEU A C 1
ATOM 800 O O . LEU A 1 100 ? 5.984 -7.882 -15.825 1.00 86.75 100 LEU A O 1
ATOM 804 N N . THR A 1 101 ? 5.934 -5.753 -15.070 1.00 86.88 101 THR A N 1
ATOM 805 C CA . THR A 1 101 ? 6.282 -5.125 -16.348 1.00 86.88 101 THR A CA 1
ATOM 806 C C . THR A 1 101 ? 7.772 -5.365 -16.658 1.00 86.88 101 THR A C 1
ATOM 808 O O . THR A 1 101 ? 8.526 -5.777 -15.770 1.00 86.88 101 THR A O 1
ATOM 811 N N . PRO A 1 102 ? 8.246 -5.141 -17.897 1.00 87.62 102 PRO A N 1
ATOM 812 C CA . PRO A 1 102 ? 9.676 -5.236 -18.202 1.00 87.62 102 PRO A CA 1
ATOM 813 C C . PRO A 1 102 ? 10.552 -4.331 -17.317 1.00 87.62 102 PRO A C 1
ATOM 815 O O . PRO A 1 102 ? 11.625 -4.749 -16.884 1.00 87.62 102 PRO A O 1
ATOM 818 N N . GLU A 1 103 ? 10.072 -3.126 -17.008 1.00 83.44 103 GLU A N 1
ATOM 819 C CA . GLU A 1 103 ? 10.753 -2.144 -16.155 1.00 83.44 103 GLU A CA 1
ATOM 820 C C . GLU A 1 103 ? 10.833 -2.631 -14.700 1.00 83.44 103 GLU A C 1
ATOM 822 O O . GLU A 1 103 ? 11.919 -2.687 -14.116 1.00 83.44 103 GLU A O 1
ATOM 827 N N . ASP A 1 104 ? 9.707 -3.087 -14.142 1.00 86.50 104 ASP A N 1
ATOM 828 C CA . ASP A 1 104 ? 9.652 -3.642 -12.785 1.00 86.50 104 ASP A CA 1
ATOM 829 C C . ASP A 1 104 ? 10.494 -4.912 -12.651 1.00 86.50 104 ASP A C 1
ATOM 831 O O . ASP A 1 104 ? 11.143 -5.132 -11.629 1.00 86.50 104 ASP A O 1
ATOM 835 N N . ARG A 1 105 ? 10.528 -5.745 -13.700 1.00 89.88 105 ARG A N 1
ATOM 836 C CA . ARG A 1 105 ? 11.368 -6.946 -13.752 1.00 89.88 105 ARG A CA 1
ATOM 837 C C . ARG A 1 105 ? 12.841 -6.590 -13.641 1.00 89.88 105 ARG A C 1
ATOM 839 O O . ARG A 1 105 ? 13.548 -7.203 -12.845 1.00 89.88 105 ARG A O 1
ATOM 846 N N . GLN A 1 106 ? 13.292 -5.586 -14.387 1.00 88.31 106 GLN A N 1
ATOM 847 C CA . GLN A 1 106 ? 14.675 -5.133 -14.306 1.00 88.31 106 GLN A CA 1
ATOM 848 C C . GLN A 1 106 ? 15.005 -4.593 -12.905 1.00 88.31 106 GLN A C 1
ATOM 850 O O . GLN A 1 106 ? 16.049 -4.935 -12.343 1.00 88.31 106 GLN A O 1
ATOM 855 N N . ALA A 1 107 ? 14.117 -3.789 -12.312 1.00 87.25 107 ALA A N 1
ATOM 856 C CA . ALA A 1 107 ? 14.291 -3.287 -10.949 1.00 87.25 107 ALA A CA 1
ATOM 857 C C . ALA A 1 107 ? 14.349 -4.431 -9.919 1.00 87.25 107 ALA A C 1
ATOM 859 O O . ALA A 1 107 ? 15.227 -4.441 -9.052 1.00 87.25 107 ALA A O 1
ATOM 860 N N . PHE A 1 108 ? 13.464 -5.418 -10.052 1.00 90.81 108 PHE A N 1
ATOM 861 C CA . PHE A 1 108 ? 13.410 -6.598 -9.198 1.00 90.81 108 PHE A CA 1
ATOM 862 C C . PHE A 1 108 ? 14.689 -7.437 -9.266 1.00 90.81 108 PHE A C 1
ATOM 864 O O . PHE A 1 108 ? 15.279 -7.748 -8.228 1.00 90.81 108 PHE A O 1
ATOM 871 N N . GLU A 1 109 ? 15.143 -7.772 -10.474 1.00 91.44 109 GLU A N 1
ATOM 872 C CA . GLU A 1 109 ? 16.349 -8.575 -10.695 1.00 91.44 109 GLU A CA 1
ATOM 873 C C . GLU A 1 109 ? 17.610 -7.854 -10.211 1.00 91.44 109 GLU A C 1
ATOM 875 O O . GLU A 1 109 ? 18.492 -8.486 -9.632 1.00 91.44 109 GLU A O 1
ATOM 880 N N . ASN A 1 110 ? 17.694 -6.533 -10.391 1.00 89.25 110 ASN A N 1
ATOM 881 C CA . ASN A 1 110 ? 18.828 -5.745 -9.910 1.00 89.25 110 ASN A CA 1
ATOM 882 C C . ASN A 1 110 ? 18.921 -5.728 -8.379 1.00 89.25 110 ASN A C 1
ATOM 884 O O . ASN A 1 110 ? 20.026 -5.805 -7.845 1.00 89.25 110 ASN A O 1
ATOM 888 N N . ARG A 1 111 ? 17.787 -5.645 -7.670 1.00 89.56 111 ARG A N 1
ATOM 889 C CA . ARG A 1 111 ? 17.775 -5.632 -6.196 1.00 89.56 111 ARG A CA 1
ATOM 890 C C . ARG A 1 111 ? 18.002 -7.001 -5.565 1.00 89.56 111 ARG A C 1
ATOM 892 O O . ARG A 1 111 ? 18.547 -7.071 -4.472 1.00 89.56 111 ARG A O 1
ATOM 899 N N . ASN A 1 112 ? 17.597 -8.071 -6.245 1.00 91.12 112 ASN A N 1
ATOM 900 C CA . ASN A 1 112 ? 17.646 -9.437 -5.716 1.00 91.12 112 ASN A CA 1
ATOM 901 C C . ASN A 1 112 ? 18.741 -10.300 -6.361 1.00 91.12 112 ASN A C 1
ATOM 903 O O . ASN A 1 112 ? 18.720 -11.526 -6.234 1.00 91.12 112 ASN A O 1
ATOM 907 N N . ARG A 1 113 ? 19.688 -9.688 -7.084 1.00 86.31 113 ARG A N 1
ATOM 908 C CA . ARG A 1 113 ? 20.781 -10.419 -7.728 1.00 86.31 113 ARG A CA 1
ATOM 909 C C . ARG A 1 113 ? 21.644 -11.103 -6.657 1.00 86.31 113 ARG A C 1
ATOM 911 O O . ARG A 1 113 ? 22.115 -10.417 -5.749 1.00 86.31 113 ARG A O 1
ATOM 918 N N . PRO A 1 114 ? 21.900 -12.420 -6.756 1.00 76.62 114 PRO A N 1
ATOM 919 C CA . PRO A 1 114 ? 22.825 -13.078 -5.846 1.00 76.62 114 PRO A CA 1
ATOM 920 C C . PRO A 1 114 ? 24.235 -12.482 -5.998 1.00 76.62 114 PRO A C 1
ATOM 922 O O . PRO A 1 114 ? 24.614 -12.083 -7.106 1.00 76.62 114 PRO A O 1
ATOM 925 N N . PRO A 1 115 ? 25.022 -12.406 -4.911 1.00 72.38 115 PRO A N 1
ATOM 926 C CA . PRO A 1 115 ? 26.386 -11.902 -4.983 1.00 72.38 115 PRO A CA 1
ATOM 927 C C . PRO A 1 115 ? 27.207 -12.754 -5.956 1.00 72.38 115 PRO A C 1
ATOM 929 O O . PRO A 1 115 ? 27.169 -13.984 -5.908 1.00 72.38 115 PRO A O 1
ATOM 932 N N . VAL A 1 116 ? 27.949 -12.092 -6.849 1.00 72.81 116 VAL A N 1
ATOM 933 C CA . VAL A 1 116 ? 28.867 -12.772 -7.769 1.00 72.81 116 VAL A CA 1
ATOM 934 C C . VAL A 1 116 ? 29.963 -13.409 -6.923 1.00 72.81 116 VAL A C 1
ATOM 936 O O . VAL A 1 116 ? 30.734 -12.709 -6.272 1.00 72.81 116 VAL A O 1
ATOM 939 N N . THR A 1 117 ? 29.996 -14.738 -6.888 1.00 61.78 117 THR A N 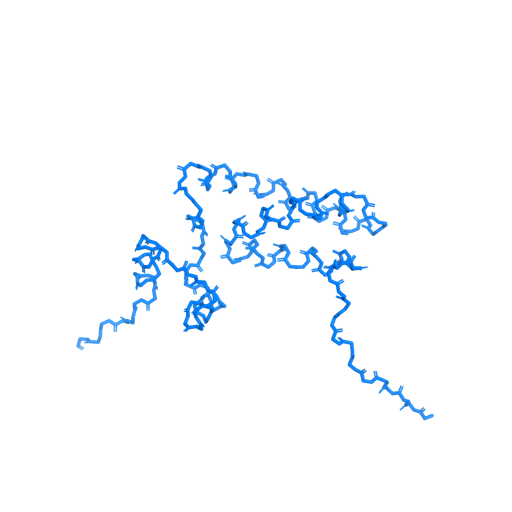1
ATOM 940 C CA . THR A 1 117 ? 31.094 -15.479 -6.265 1.00 61.78 117 THR A CA 1
ATOM 941 C C . THR A 1 117 ? 32.282 -15.402 -7.222 1.00 61.78 117 THR A C 1
ATOM 943 O O . THR A 1 117 ? 32.175 -15.879 -8.352 1.00 61.78 117 THR A O 1
ATOM 946 N N . VAL A 1 118 ? 33.350 -14.717 -6.806 1.00 49.25 118 VAL A N 1
ATOM 947 C CA . VAL A 1 118 ? 34.62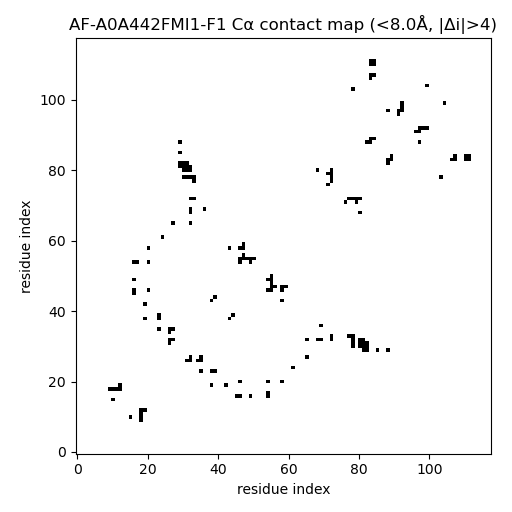3 -14.601 -7.540 1.00 49.25 118 VAL A CA 1
ATOM 948 C C . VAL A 1 118 ? 35.568 -15.697 -7.077 1.00 49.25 118 VAL A C 1
ATOM 950 O O . VAL A 1 118 ? 35.610 -15.925 -5.846 1.00 49.25 118 VAL A O 1
#

Foldseek 3Di:
DDPPDDDDPDDPVVPDLVVLLVVLVVCVVQQQLVVNVVSCVVCVVVQCVDPPPVSNVSSVVSCVVCVVSVVVCVVPHHCPRGPLLPPVNVVCVVVVVDDDDPVRVVVNCVNPPDDDDD

Nearest PDB structures (foldseek):
  7mil-assembly1_A  TM=4.790E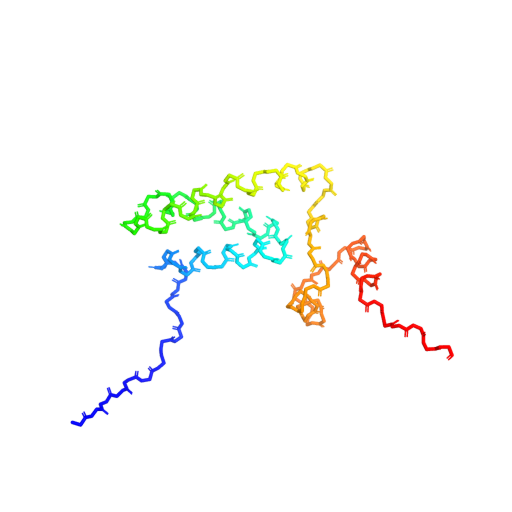-01  e=6.424E+00  Mus musculus

Mean predicted aligned error: 7.64 Å

Radius of gyration: 17.79 Å; Cα contacts (8 Å, |Δi|>4): 90; chains: 1; bounding box: 51×40×50 Å

Sequence (118 aa):
MNAKSDVHWGRSPEEDDGTVLSAMLYAEERGDYSVLKGFMSDFGSRLRNSQDKEVATAYGELEVRSAKSFEYEAKHGRHSLMKWDHPVNVEWVKLGLIKLTPEDRQAFENRNRPPVTV

pLDDT: mean 85.39, std 16.55, range [33.28, 97.69]

Solvent-accessible surface area (backbone atoms only — not comparable to full-atom values): 6980 Å² total; per-residue (Å²): 132,87,79,80,79,77,78,82,75,71,75,53,63,92,80,30,69,66,56,41,50,50,54,39,53,55,22,55,75,43,25,32,54,62,57,28,50,49,51,45,70,77,41,38,75,54,38,64,66,39,91,52,61,67,54,18,49,55,49,53,53,47,54,64,67,46,47,65,56,53,55,47,27,72,75,69,36,82,58,65,60,42,40,52,69,37,70,67,52,42,50,34,41,74,72,58,75,48,83,68,52,76,68,52,43,53,55,33,50,67,63,62,55,75,81,84,86,127